Protein AF-A0A975BKY6-F1 (afdb_monomer_lite)

Organism: NCBI:txid45655

Secondary structure (DSSP, 8-state):
--HHHHHHHHHHHHHTTSS-TTS--EEEEEEEE-HHHHHHHHHHSEE--TBTTEEEEEE--SSPPPHHHHHHHHT--TTTTSEEEEEEEETTSEEEEE-TTT--EEEEEES-EE-TTS--EEEE--

Structure (mmCIF, N/CA/C/O backbone):
data_AF-A0A975BKY6-F1
#
_entry.id   AF-A0A975BKY6-F1
#
loop_
_atom_site.group_PDB
_atom_site.id
_atom_site.type_symbol
_atom_site.label_atom_id
_atom_site.label_alt_id
_atom_site.label_comp_id
_atom_site.label_asym_id
_atom_site.label_entity_id
_atom_site.label_seq_id
_atom_site.pdbx_PDB_ins_code
_atom_site.Cartn_x
_atom_site.Cartn_y
_atom_site.Cartn_z
_atom_site.occupancy
_atom_site.B_iso_or_equiv
_atom_site.auth_seq_id
_atom_site.auth_comp_id
_atom_site.auth_asym_id
_atom_site.auth_atom_id
_atom_site.pdbx_PDB_model_num
ATOM 1 N N . MET A 1 1 ? -54.713 -7.266 -10.009 1.00 48.94 1 MET A N 1
ATOM 2 C CA . MET A 1 1 ? -53.328 -6.868 -9.664 1.00 48.94 1 MET A CA 1
ATOM 3 C C . MET A 1 1 ? -53.396 -5.501 -9.015 1.00 48.94 1 MET A C 1
ATOM 5 O O . MET A 1 1 ? -53.926 -4.592 -9.635 1.00 48.94 1 MET A O 1
ATOM 9 N N . ASN A 1 2 ? -52.986 -5.382 -7.750 1.00 38.50 2 ASN A N 1
ATOM 10 C CA . ASN A 1 2 ? -53.130 -4.142 -6.984 1.00 38.50 2 ASN A CA 1
ATOM 11 C C . ASN A 1 2 ? -51.945 -3.204 -7.280 1.00 38.50 2 ASN A C 1
ATOM 13 O O . ASN A 1 2 ? -50.823 -3.554 -6.908 1.00 38.50 2 ASN A O 1
ATOM 17 N N . PRO A 1 3 ? -52.157 -2.025 -7.895 1.00 48.47 3 PRO A N 1
ATOM 18 C CA . PRO A 1 3 ? -51.071 -1.107 -8.261 1.00 48.47 3 PRO A CA 1
ATOM 19 C C . PRO A 1 3 ? -50.343 -0.513 -7.041 1.00 48.47 3 PRO A C 1
ATOM 21 O O . PRO A 1 3 ? -49.227 -0.023 -7.160 1.00 48.47 3 PRO A O 1
ATOM 24 N N . VAL A 1 4 ? -50.940 -0.616 -5.849 1.00 47.16 4 VAL A N 1
ATOM 25 C CA . VAL A 1 4 ? -50.401 -0.066 -4.596 1.00 47.16 4 VAL A CA 1
ATOM 26 C C . VAL A 1 4 ? -49.180 -0.844 -4.079 1.00 47.16 4 VAL A C 1
ATOM 28 O O . VAL A 1 4 ? -48.291 -0.246 -3.481 1.00 47.16 4 VAL A O 1
ATOM 31 N N . LYS A 1 5 ? -49.077 -2.158 -4.348 1.00 45.62 5 LYS A N 1
ATOM 32 C CA . LYS A 1 5 ? -47.927 -2.967 -3.887 1.00 45.62 5 LYS A CA 1
ATOM 33 C C . LYS A 1 5 ? -46.621 -2.585 -4.591 1.00 45.62 5 LYS A C 1
ATOM 35 O O . LYS A 1 5 ? -45.587 -2.489 -3.947 1.00 45.62 5 LYS A O 1
ATOM 40 N N . ILE A 1 6 ? -46.691 -2.282 -5.886 1.00 49.44 6 ILE A N 1
ATOM 41 C CA . ILE A 1 6 ? -45.509 -1.982 -6.708 1.00 49.44 6 ILE A CA 1
ATOM 42 C C . ILE A 1 6 ? -44.869 -0.652 -6.277 1.00 49.44 6 ILE A C 1
ATOM 44 O O . ILE A 1 6 ? -43.651 -0.548 -6.186 1.00 49.44 6 ILE A O 1
ATOM 48 N N . ILE A 1 7 ? -45.678 0.355 -5.935 1.00 49.06 7 ILE A N 1
ATOM 49 C CA . ILE A 1 7 ? -45.170 1.664 -5.493 1.00 49.06 7 ILE A CA 1
ATOM 50 C C . ILE A 1 7 ? -44.560 1.564 -4.082 1.00 49.06 7 ILE A C 1
ATOM 52 O O . ILE A 1 7 ? -43.543 2.199 -3.809 1.00 49.06 7 ILE A O 1
ATOM 56 N N . SER A 1 8 ? -45.122 0.718 -3.210 1.00 50.50 8 SER A N 1
ATOM 57 C CA . SER A 1 8 ? -44.574 0.459 -1.871 1.00 50.50 8 SER A CA 1
ATOM 58 C C . SER A 1 8 ? -43.178 -0.173 -1.934 1.00 50.50 8 SER A C 1
ATOM 60 O O . SER A 1 8 ? -42.265 0.295 -1.257 1.00 50.50 8 SER A O 1
ATOM 62 N N . ASP A 1 9 ? -42.982 -1.175 -2.795 1.00 48.59 9 ASP A N 1
ATOM 63 C CA . ASP A 1 9 ? -41.711 -1.906 -2.889 1.00 48.59 9 ASP A CA 1
ATOM 64 C C . ASP A 1 9 ? -40.592 -1.054 -3.528 1.00 48.59 9 ASP A C 1
ATOM 66 O O . ASP A 1 9 ? -39.419 -1.165 -3.157 1.00 48.59 9 ASP A O 1
ATOM 70 N N . HIS A 1 10 ? -40.940 -0.130 -4.434 1.00 49.78 10 HIS A N 1
ATOM 71 C CA . HIS A 1 10 ? -39.978 0.799 -5.039 1.00 49.78 10 HIS A CA 1
ATOM 72 C C . HIS A 1 10 ? -39.584 1.969 -4.125 1.00 49.78 10 HIS A C 1
ATOM 74 O O . HIS A 1 10 ? -38.432 2.405 -4.169 1.00 49.78 10 HIS A O 1
ATOM 80 N N . ILE A 1 11 ? -40.486 2.451 -3.262 1.00 48.94 11 ILE A N 1
ATOM 81 C CA . ILE A 1 11 ? -40.144 3.481 -2.266 1.00 48.94 11 ILE A CA 1
ATOM 82 C C . ILE A 1 11 ? -39.321 2.868 -1.124 1.00 48.94 11 ILE A C 1
ATOM 84 O O . ILE A 1 11 ? -38.371 3.499 -0.656 1.00 48.94 11 ILE A O 1
ATOM 88 N N . SER A 1 12 ? -39.589 1.616 -0.738 1.00 49.31 12 SER A N 1
ATOM 89 C CA . SER A 1 12 ? -38.803 0.915 0.285 1.00 49.31 12 SER A CA 1
ATOM 90 C C . SER A 1 12 ? -37.329 0.743 -0.100 1.00 49.31 12 SER A C 1
ATOM 92 O O . SER A 1 12 ? -36.468 0.941 0.753 1.00 49.31 12 SER A O 1
ATOM 94 N N . ASN A 1 13 ? -37.000 0.486 -1.371 1.00 46.62 13 ASN A N 1
ATOM 95 C CA . ASN A 1 13 ? -35.595 0.385 -1.796 1.00 46.62 13 ASN A CA 1
ATOM 96 C C . ASN A 1 13 ? -34.889 1.742 -1.961 1.00 46.62 13 ASN A C 1
ATOM 98 O O . ASN A 1 13 ? -33.665 1.803 -1.853 1.00 46.62 13 ASN A O 1
ATOM 102 N N . PHE A 1 14 ? -35.625 2.835 -2.188 1.00 47.78 14 PHE A N 1
ATOM 103 C CA . PHE A 1 14 ? -35.031 4.171 -2.310 1.00 47.78 14 PHE A CA 1
ATOM 104 C C . PHE A 1 14 ? -34.830 4.851 -0.943 1.00 47.78 14 PHE A C 1
ATOM 106 O O . PHE A 1 14 ? -33.883 5.616 -0.765 1.00 47.78 14 PHE A O 1
ATOM 113 N N . LEU A 1 15 ? -35.662 4.531 0.057 1.00 42.56 15 LEU A N 1
ATOM 114 C CA . LEU A 1 15 ? -35.567 5.113 1.402 1.00 42.56 15 LEU A CA 1
ATOM 115 C C . LEU A 1 15 ? -34.522 4.424 2.306 1.00 42.56 15 LEU A C 1
ATOM 117 O O . LEU A 1 15 ? -33.987 5.063 3.211 1.00 42.56 15 LEU A O 1
ATOM 121 N N . ILE A 1 16 ? -34.152 3.164 2.031 1.00 48.31 16 ILE A N 1
ATOM 122 C CA . ILE A 1 16 ? -33.067 2.452 2.745 1.00 48.31 16 ILE A CA 1
ATOM 123 C C . ILE A 1 16 ? -31.681 3.069 2.457 1.00 48.31 16 ILE A C 1
ATOM 125 O O . ILE A 1 16 ? -30.747 2.889 3.235 1.00 48.31 16 ILE A O 1
ATOM 129 N N . LEU A 1 17 ? -31.535 3.871 1.399 1.00 50.19 17 LEU A N 1
ATOM 130 C CA . LEU A 1 17 ? -30.268 4.523 1.047 1.00 50.19 17 LEU A CA 1
ATOM 131 C C . LEU A 1 17 ? -29.970 5.810 1.833 1.00 50.19 17 LEU A C 1
ATOM 133 O O . LEU A 1 17 ? -28.842 6.292 1.768 1.00 50.19 17 LEU A O 1
ATOM 137 N N . LEU A 1 18 ? -30.932 6.371 2.576 1.00 45.38 18 LEU A N 1
ATOM 138 C CA . LEU A 1 18 ? -30.745 7.687 3.203 1.00 45.38 18 LEU A CA 1
ATOM 139 C C . LEU A 1 18 ? -30.333 7.649 4.682 1.00 45.38 18 LEU A C 1
ATOM 141 O O . LEU A 1 18 ? -29.767 8.630 5.144 1.00 45.38 18 LEU A O 1
ATOM 145 N N . HIS A 1 19 ? -30.519 6.539 5.407 1.00 47.16 19 HIS A N 1
ATOM 146 C CA . HIS A 1 19 ? -30.062 6.400 6.803 1.00 47.16 19 HIS A CA 1
ATOM 147 C C . HIS A 1 19 ? -29.713 4.949 7.174 1.00 47.16 19 HIS A C 1
ATOM 149 O O . HIS A 1 19 ? -30.181 4.433 8.186 1.00 47.16 19 HIS A O 1
ATOM 155 N N . ASN A 1 20 ? -28.888 4.268 6.373 1.00 43.59 20 ASN A N 1
ATOM 156 C CA . ASN A 1 20 ? -28.349 2.970 6.775 1.00 43.59 20 ASN A CA 1
ATOM 157 C C . ASN A 1 20 ? -26.991 3.144 7.489 1.00 43.59 20 ASN A C 1
ATOM 159 O O . ASN A 1 20 ? -25.991 3.393 6.814 1.00 43.59 20 ASN A O 1
ATOM 163 N N . PRO A 1 21 ? -26.899 2.999 8.825 1.00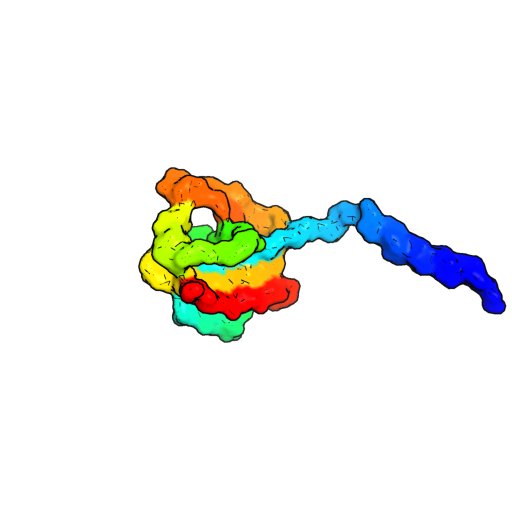 49.88 21 PRO A N 1
ATOM 164 C CA . PRO A 1 21 ? -25.617 2.982 9.533 1.00 49.88 21 PRO A CA 1
ATOM 165 C C . PRO A 1 21 ? -24.795 1.699 9.280 1.00 49.88 21 PRO A C 1
ATOM 167 O O . PRO A 1 21 ? -23.726 1.550 9.863 1.00 49.88 21 PRO A O 1
ATOM 170 N N . ALA A 1 22 ? -25.271 0.770 8.437 1.00 52.25 22 ALA A N 1
ATOM 171 C CA . ALA A 1 22 ? -24.706 -0.575 8.291 1.00 52.25 22 ALA A CA 1
ATOM 172 C C . ALA A 1 22 ? -23.720 -0.776 7.123 1.00 52.25 22 ALA A C 1
ATOM 174 O O . ALA A 1 22 ? -23.199 -1.879 6.975 1.00 52.25 22 ALA A O 1
ATOM 175 N N . PHE A 1 23 ? -23.428 0.245 6.308 1.00 49.69 23 PHE A N 1
ATOM 176 C CA . PHE A 1 23 ? -22.300 0.176 5.372 1.00 49.69 23 PHE A CA 1
ATOM 177 C C . PHE A 1 23 ? -21.151 1.006 5.926 1.00 49.69 23 PHE A C 1
ATOM 179 O O . PHE A 1 23 ? -21.239 2.240 5.933 1.00 49.69 23 PHE A O 1
ATOM 186 N N . PRO A 1 24 ? -20.080 0.372 6.426 1.00 58.28 24 PRO A N 1
ATOM 187 C CA . PRO A 1 24 ? -18.975 1.139 6.942 1.00 58.28 24 PRO A CA 1
ATOM 188 C C . PRO A 1 24 ? -18.354 1.924 5.786 1.00 58.28 24 PRO A C 1
ATOM 190 O O . PRO A 1 24 ? -18.209 1.436 4.663 1.00 58.28 24 PRO A O 1
ATOM 193 N N . LYS A 1 25 ? -18.061 3.197 6.051 1.00 76.56 25 LYS A N 1
ATOM 194 C CA . LYS A 1 25 ? -17.598 4.147 5.040 1.00 76.56 25 LYS A CA 1
ATOM 195 C C . LYS A 1 25 ? -16.366 3.588 4.329 1.00 76.56 25 LYS A C 1
ATOM 197 O O . LYS A 1 25 ? -15.285 3.557 4.915 1.00 76.56 25 LYS A O 1
ATOM 202 N N . THR A 1 26 ? -16.524 3.199 3.067 1.00 90.38 26 THR A N 1
ATOM 203 C CA . THR A 1 26 ? -15.419 2.728 2.235 1.00 90.38 26 THR A CA 1
ATOM 204 C C . THR A 1 26 ? -14.407 3.853 2.029 1.00 90.38 26 THR A C 1
ATOM 206 O O . THR A 1 26 ? -14.746 4.981 1.659 1.00 90.38 26 THR A O 1
ATOM 209 N N . VAL A 1 27 ? -13.142 3.552 2.291 1.00 95.00 27 VAL A N 1
ATOM 210 C CA . VAL A 1 27 ? -11.994 4.434 2.123 1.00 95.00 27 VAL A CA 1
ATOM 211 C C . VAL A 1 27 ? -11.067 3.808 1.093 1.00 95.00 27 VAL A C 1
ATOM 213 O O . VAL A 1 27 ? -10.545 2.715 1.294 1.00 95.00 27 VAL A O 1
ATOM 216 N N . ARG A 1 28 ? -10.809 4.541 0.007 1.00 97.25 28 ARG A N 1
ATOM 217 C CA . ARG A 1 28 ? -9.765 4.180 -0.953 1.00 97.25 28 ARG A CA 1
ATOM 218 C C . ARG A 1 28 ? -8.398 4.431 -0.323 1.00 97.25 28 ARG A C 1
ATOM 220 O O . ARG A 1 28 ? -8.079 5.567 0.057 1.00 97.25 28 ARG A O 1
ATOM 227 N N . VAL A 1 29 ? -7.588 3.389 -0.208 1.00 98.19 29 VAL A N 1
ATOM 228 C CA . VAL A 1 29 ? -6.222 3.452 0.325 1.00 98.19 29 VAL A CA 1
ATOM 229 C C . VAL A 1 29 ? -5.213 3.050 -0.742 1.00 98.19 29 VAL A C 1
ATOM 231 O O . VAL A 1 29 ? -5.568 2.449 -1.749 1.00 98.19 29 VAL A O 1
ATOM 234 N N . ARG A 1 30 ? -3.950 3.418 -0.537 1.00 98.56 30 ARG A N 1
ATOM 235 C CA . ARG A 1 30 ? -2.836 3.221 -1.462 1.00 98.56 30 ARG A CA 1
ATOM 236 C C . ARG A 1 30 ? -1.650 2.622 -0.720 1.00 98.56 30 ARG A C 1
ATOM 238 O O . ARG A 1 30 ? -1.134 3.237 0.212 1.00 98.56 30 ARG A O 1
ATOM 245 N N . HIS A 1 31 ? -1.189 1.459 -1.164 1.00 98.56 31 HIS A N 1
ATOM 246 C CA . HIS A 1 31 ? 0.047 0.831 -0.704 1.00 98.56 31 HIS A CA 1
ATOM 247 C C . HIS A 1 31 ? 1.148 1.020 -1.749 1.00 98.56 31 HIS A C 1
ATOM 249 O O . HIS A 1 31 ? 1.009 0.556 -2.882 1.00 98.56 31 HIS A O 1
ATOM 255 N N . PHE A 1 32 ? 2.243 1.680 -1.374 1.00 98.38 32 PHE A N 1
ATOM 256 C CA . PHE A 1 32 ? 3.406 1.857 -2.244 1.00 98.38 32 PHE A CA 1
ATOM 257 C C . PHE A 1 32 ? 4.369 0.674 -2.148 1.00 98.38 32 PHE A C 1
ATOM 259 O O . PHE A 1 32 ? 4.615 0.119 -1.080 1.00 98.38 32 PHE A O 1
ATOM 266 N N . THR A 1 33 ? 4.933 0.291 -3.288 1.00 98.25 33 THR A N 1
ATOM 267 C CA . THR A 1 33 ? 5.840 -0.843 -3.417 1.00 98.25 33 THR A CA 1
ATOM 268 C C . THR A 1 33 ? 6.786 -0.679 -4.614 1.00 98.25 33 THR A C 1
ATOM 270 O O . THR A 1 33 ? 6.811 0.330 -5.318 1.00 98.25 33 THR A O 1
ATOM 273 N N . ASN A 1 34 ? 7.620 -1.684 -4.851 1.00 98.06 34 ASN A N 1
ATOM 274 C CA . ASN A 1 34 ? 8.487 -1.755 -6.023 1.00 98.06 34 ASN A CA 1
ATOM 275 C C . ASN A 1 34 ? 7.924 -2.744 -7.060 1.00 98.06 34 ASN A C 1
ATOM 277 O O . ASN A 1 34 ? 6.919 -3.407 -6.821 1.00 98.06 34 ASN A O 1
ATOM 281 N N . ARG A 1 35 ? 8.581 -2.861 -8.220 1.00 97.75 35 ARG A N 1
ATOM 282 C CA . ARG A 1 35 ? 8.130 -3.745 -9.309 1.00 97.75 35 ARG A CA 1
ATOM 283 C C . ARG A 1 35 ? 7.955 -5.201 -8.857 1.00 97.75 35 ARG A C 1
ATOM 285 O O . ARG A 1 35 ? 6.910 -5.784 -9.102 1.00 97.75 35 ARG A O 1
ATOM 292 N N . LYS A 1 36 ? 8.952 -5.757 -8.163 1.00 98.06 36 LYS A N 1
ATOM 293 C CA . LYS A 1 36 ? 8.906 -7.143 -7.677 1.00 98.06 36 LYS A CA 1
ATOM 294 C C . LYS A 1 36 ? 7.761 -7.342 -6.682 1.00 98.06 36 LYS A C 1
ATOM 296 O O . LYS A 1 36 ? 7.013 -8.300 -6.788 1.00 98.06 36 LYS A O 1
ATOM 301 N N . GLY A 1 37 ? 7.596 -6.416 -5.737 1.00 97.94 37 GLY A N 1
ATOM 302 C CA . GLY A 1 37 ? 6.503 -6.456 -4.768 1.00 97.94 37 GLY A CA 1
ATOM 303 C C . GLY A 1 37 ? 5.135 -6.366 -5.439 1.00 97.94 37 GLY A C 1
ATOM 304 O O . GLY A 1 37 ? 4.233 -7.105 -5.074 1.00 97.94 37 GLY A O 1
ATOM 305 N N . MET A 1 38 ? 4.999 -5.518 -6.460 1.00 98.19 38 MET A N 1
ATOM 306 C CA . MET A 1 38 ? 3.795 -5.420 -7.284 1.00 98.19 38 MET A CA 1
ATOM 307 C C . MET A 1 38 ? 3.451 -6.750 -7.965 1.00 98.19 38 MET A C 1
ATOM 309 O O . MET A 1 38 ? 2.303 -7.182 -7.920 1.00 98.19 38 MET A O 1
ATOM 313 N N . GLU A 1 39 ? 4.439 -7.400 -8.581 1.00 98.38 39 GLU A N 1
ATOM 314 C CA . GLU A 1 39 ? 4.277 -8.706 -9.232 1.00 98.38 39 GLU A CA 1
ATOM 315 C C . GLU A 1 39 ? 3.849 -9.779 -8.215 1.00 98.38 39 GLU A C 1
ATOM 317 O O . GLU A 1 39 ? 2.836 -10.441 -8.431 1.00 98.38 39 GLU A O 1
ATOM 322 N N . CYS A 1 40 ? 4.510 -9.862 -7.054 1.00 98.19 40 CYS A N 1
ATOM 323 C CA . CYS A 1 40 ? 4.137 -10.811 -5.999 1.00 98.19 40 CYS A CA 1
ATOM 324 C C . CYS A 1 40 ? 2.732 -10.559 -5.422 1.00 98.19 40 CYS A C 1
ATOM 326 O O . CYS A 1 40 ? 2.004 -11.511 -5.159 1.00 98.19 40 CYS A O 1
ATOM 328 N N . ILE A 1 41 ? 2.329 -9.297 -5.218 1.00 98.50 41 ILE A N 1
ATOM 329 C CA . ILE A 1 41 ? 0.984 -8.965 -4.713 1.00 98.50 41 ILE A CA 1
ATOM 330 C C . ILE A 1 41 ? -0.081 -9.356 -5.744 1.00 98.50 41 ILE A C 1
ATOM 332 O O . ILE A 1 41 ? -1.124 -9.883 -5.363 1.00 98.50 41 ILE A O 1
ATOM 336 N N . LYS A 1 42 ? 0.170 -9.115 -7.038 1.00 97.94 42 LYS A N 1
ATOM 337 C CA . LYS A 1 42 ? -0.748 -9.515 -8.114 1.00 97.94 42 LYS A CA 1
ATOM 338 C C . LYS A 1 42 ? -0.940 -11.025 -8.167 1.00 97.94 42 LYS A C 1
ATOM 340 O O . LYS A 1 42 ? -2.071 -11.474 -8.294 1.00 97.94 42 LYS A O 1
ATOM 345 N N . GLU A 1 43 ? 0.151 -11.779 -8.069 1.00 98.06 43 GLU A N 1
ATOM 346 C CA . GLU A 1 43 ? 0.122 -13.242 -8.101 1.00 98.06 43 GLU A CA 1
ATOM 347 C C . GLU A 1 43 ? -0.582 -13.824 -6.869 1.00 98.06 43 GLU A C 1
ATOM 349 O O . GLU A 1 43 ? -1.448 -14.685 -6.996 1.00 98.06 43 GLU A O 1
ATOM 354 N N . ALA A 1 44 ? -0.258 -13.323 -5.673 1.00 97.88 44 ALA A N 1
ATOM 355 C CA . ALA A 1 44 ? -0.813 -13.844 -4.427 1.00 97.88 44 ALA A CA 1
ATOM 356 C C . ALA A 1 44 ? -2.226 -13.325 -4.108 1.00 97.88 44 ALA A C 1
ATOM 358 O O . ALA A 1 44 ? -2.922 -13.923 -3.291 1.00 97.88 44 ALA A O 1
ATOM 359 N N . GLY A 1 45 ? -2.630 -12.179 -4.666 1.00 98.31 45 GLY A N 1
ATOM 360 C CA . GLY A 1 45 ? -3.863 -11.479 -4.292 1.00 98.31 45 GLY A CA 1
ATOM 361 C C . GLY A 1 45 ?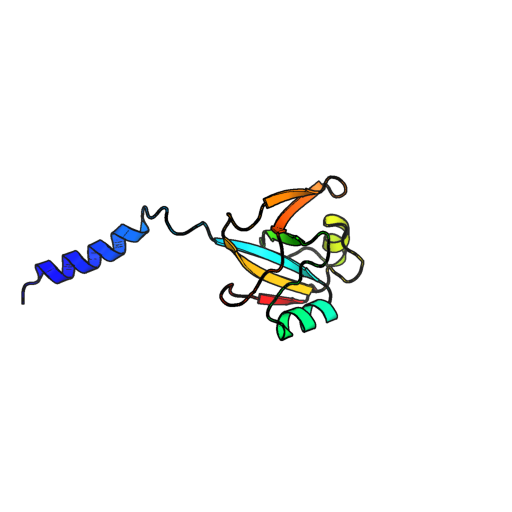 -3.864 -10.937 -2.855 1.00 98.31 45 GLY A C 1
ATOM 362 O O . GLY A 1 45 ? -4.928 -10.644 -2.309 1.00 98.31 45 GLY A O 1
ATOM 363 N N . ILE A 1 46 ? -2.691 -10.830 -2.221 1.00 98.38 46 ILE A N 1
ATOM 364 C CA . ILE A 1 46 ? -2.520 -10.472 -0.806 1.00 98.38 46 ILE A CA 1
ATOM 365 C C . ILE A 1 46 ? -1.332 -9.516 -0.658 1.00 98.38 46 ILE A C 1
ATOM 367 O O . ILE A 1 46 ? -0.265 -9.745 -1.232 1.00 98.38 46 ILE A O 1
ATOM 371 N N . ILE A 1 47 ? -1.486 -8.474 0.161 1.00 98.50 47 ILE A N 1
ATOM 372 C CA . ILE A 1 47 ? -0.368 -7.680 0.680 1.00 98.50 47 ILE A CA 1
ATOM 373 C C . ILE A 1 47 ? 0.075 -8.306 2.002 1.00 98.50 47 ILE A C 1
ATOM 375 O O . ILE A 1 47 ? -0.680 -8.307 2.973 1.00 98.50 47 ILE A O 1
ATOM 379 N N . ARG A 1 48 ? 1.293 -8.853 2.034 1.00 98.06 48 ARG A N 1
ATOM 380 C CA . ARG A 1 48 ? 1.845 -9.506 3.227 1.00 98.06 48 ARG A CA 1
ATOM 381 C C . ARG A 1 48 ? 2.371 -8.484 4.239 1.00 98.06 48 ARG A C 1
ATOM 383 O O . ARG A 1 48 ? 3.120 -7.576 3.870 1.00 98.06 48 ARG A O 1
ATOM 390 N N . ALA A 1 49 ? 2.035 -8.676 5.508 1.00 96.50 49 ALA A N 1
ATOM 391 C CA . ALA A 1 49 ? 2.395 -7.838 6.648 1.00 96.50 49 ALA A CA 1
ATOM 392 C C . ALA A 1 49 ? 3.833 -8.123 7.124 1.00 96.50 49 ALA A C 1
ATOM 394 O O . ALA A 1 49 ? 4.081 -8.659 8.202 1.00 96.50 49 ALA A O 1
ATOM 395 N N . GLY A 1 50 ? 4.813 -7.797 6.281 1.00 90.31 50 GLY A N 1
ATOM 396 C CA . GLY A 1 50 ? 6.214 -8.141 6.541 1.00 90.31 50 GLY A CA 1
ATOM 397 C C . GLY A 1 50 ? 6.886 -7.332 7.657 1.00 90.31 50 GLY A C 1
ATOM 398 O O . GLY A 1 50 ? 7.838 -7.817 8.259 1.00 90.31 50 GLY A O 1
ATOM 399 N N . ASP A 1 51 ? 6.420 -6.113 7.929 1.00 87.50 51 ASP A N 1
ATOM 400 C CA . ASP A 1 51 ? 6.998 -5.227 8.945 1.00 87.50 51 ASP A CA 1
ATOM 401 C C . ASP A 1 51 ? 6.044 -5.118 10.133 1.00 87.50 51 ASP A C 1
ATOM 403 O O . ASP A 1 51 ? 4.904 -4.686 9.972 1.00 87.50 51 ASP A O 1
ATOM 407 N N . GLN A 1 52 ? 6.493 -5.554 11.314 1.00 92.62 52 GLN A N 1
ATOM 408 C CA . GLN A 1 52 ? 5.725 -5.507 12.568 1.00 92.62 52 GLN A CA 1
ATOM 409 C C . GLN A 1 52 ? 4.328 -6.147 12.478 1.00 92.62 52 GLN A C 1
ATOM 411 O O . GLN A 1 52 ? 3.413 -5.742 13.197 1.00 92.62 52 GLN A O 1
ATOM 416 N N . ASN A 1 53 ? 4.157 -7.141 11.597 1.00 96.62 53 ASN A N 1
ATOM 417 C CA . ASN A 1 53 ? 2.859 -7.734 11.274 1.00 96.62 53 ASN A CA 1
ATOM 418 C C . ASN A 1 53 ? 1.820 -6.676 10.843 1.00 96.62 53 ASN A C 1
ATOM 420 O O . ASN A 1 53 ? 0.666 -6.702 11.277 1.00 96.62 53 ASN A O 1
ATOM 424 N N . ARG A 1 54 ? 2.243 -5.688 10.044 1.00 97.50 54 ARG A N 1
ATOM 425 C CA . ARG A 1 54 ? 1.414 -4.566 9.589 1.00 97.50 54 ARG A CA 1
ATOM 426 C C . ARG A 1 54 ? 1.549 -4.316 8.094 1.00 97.50 54 ARG A C 1
ATOM 428 O O . ARG A 1 54 ? 2.593 -4.559 7.486 1.00 97.50 54 ARG A O 1
ATOM 435 N N . VAL A 1 55 ? 0.485 -3.760 7.522 1.00 98.25 55 VAL A N 1
ATOM 436 C CA . VAL A 1 55 ? 0.477 -3.198 6.168 1.00 98.25 55 VAL A CA 1
ATOM 437 C C . VAL A 1 55 ? 0.233 -1.698 6.258 1.00 98.25 55 VAL A C 1
ATOM 439 O O . VAL A 1 55 ? -0.794 -1.244 6.759 1.00 98.25 55 VAL A O 1
ATOM 442 N N . PHE A 1 56 ? 1.189 -0.928 5.743 1.00 97.50 56 PHE A N 1
ATOM 443 C CA . PHE A 1 56 ? 1.152 0.530 5.740 1.00 97.50 56 PHE A CA 1
ATOM 444 C C . PHE A 1 56 ? 0.585 1.046 4.425 1.00 97.50 56 PHE A C 1
ATOM 446 O O . PHE A 1 56 ? 1.002 0.632 3.338 1.00 97.50 56 PHE A O 1
ATOM 453 N N . THR A 1 57 ? -0.362 1.967 4.521 1.00 98.06 57 THR A N 1
ATOM 454 C CA . THR A 1 57 ? -0.994 2.613 3.374 1.00 98.06 57 THR A CA 1
ATOM 455 C C . THR A 1 57 ? -1.207 4.093 3.658 1.00 98.06 57 THR A C 1
ATOM 457 O O . THR A 1 57 ? -1.031 4.566 4.777 1.00 98.06 57 THR A O 1
ATOM 460 N N . VAL A 1 58 ? -1.601 4.840 2.636 1.00 97.50 58 VAL A N 1
ATOM 461 C CA . VAL A 1 58 ? -2.113 6.206 2.779 1.00 97.50 58 VAL A CA 1
ATOM 462 C C . VAL A 1 58 ? -3.457 6.311 2.082 1.00 97.50 58 VAL A C 1
ATOM 464 O O . VAL A 1 58 ? -3.770 5.506 1.207 1.00 97.50 58 VAL A O 1
ATOM 467 N N . ARG A 1 59 ? -4.257 7.330 2.397 1.00 96.38 59 ARG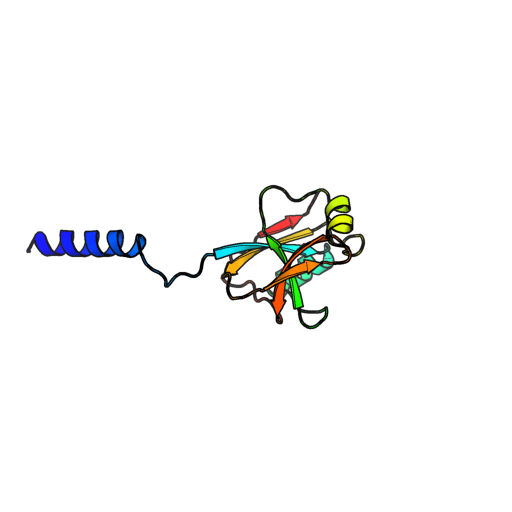 A N 1
ATOM 468 C CA . ARG A 1 59 ? -5.481 7.590 1.626 1.00 96.38 59 ARG A CA 1
ATOM 469 C C . ARG A 1 59 ? -5.149 7.874 0.161 1.00 96.38 59 ARG A C 1
ATOM 471 O O . ARG A 1 59 ? -4.321 8.733 -0.143 1.00 96.38 59 ARG A O 1
ATOM 478 N N . ALA A 1 60 ? -5.844 7.200 -0.746 1.00 96.25 60 ALA A N 1
ATOM 479 C CA . ALA A 1 60 ? -5.732 7.437 -2.176 1.00 96.25 60 ALA A CA 1
ATOM 480 C C . ALA A 1 60 ? -6.556 8.675 -2.552 1.00 96.25 60 ALA A C 1
ATOM 482 O O . ALA A 1 60 ? -7.757 8.602 -2.805 1.00 96.25 60 ALA A O 1
ATOM 483 N N . ARG A 1 61 ? -5.919 9.848 -2.531 1.00 90.44 61 ARG A N 1
ATOM 484 C CA . ARG A 1 61 ? -6.518 11.104 -3.000 1.00 90.44 61 ARG A CA 1
ATOM 485 C C . ARG A 1 61 ? -5.685 11.664 -4.139 1.00 90.44 61 ARG A C 1
ATOM 487 O O . ARG A 1 61 ? -4.499 11.924 -3.951 1.00 90.44 61 ARG A O 1
ATOM 494 N N . GLY A 1 62 ? -6.316 11.849 -5.296 1.00 90.94 62 GLY A N 1
ATOM 495 C CA . GLY A 1 62 ? -5.671 12.402 -6.485 1.00 90.94 62 GLY A CA 1
ATOM 496 C C . GLY A 1 62 ? -4.453 11.601 -6.952 1.00 90.94 62 GLY A C 1
ATOM 497 O O . GLY A 1 62 ? -4.248 10.443 -6.572 1.00 90.94 62 GLY A O 1
ATOM 498 N N . LYS A 1 63 ? -3.629 12.237 -7.788 1.00 93.19 63 LYS A N 1
ATOM 499 C CA . LYS A 1 63 ? -2.386 11.644 -8.289 1.00 93.19 63 LYS A CA 1
ATOM 500 C C . LYS A 1 63 ? -1.365 11.523 -7.144 1.00 93.19 63 LYS A C 1
ATOM 502 O O . LYS A 1 63 ? -1.219 12.476 -6.377 1.00 93.19 63 LYS A O 1
ATOM 507 N N . PRO A 1 64 ? -0.651 10.390 -7.002 1.00 94.81 64 PRO A N 1
ATOM 508 C CA . PRO A 1 64 ? 0.473 10.320 -6.075 1.00 94.81 64 PRO A CA 1
ATOM 509 C C . PRO A 1 64 ? 1.576 11.312 -6.474 1.00 94.81 64 PRO A C 1
ATOM 511 O O . PRO A 1 64 ? 1.700 11.689 -7.640 1.00 94.81 64 PRO A O 1
ATOM 514 N N . GLY A 1 65 ? 2.399 11.710 -5.501 1.00 95.62 65 GLY A N 1
ATOM 515 C CA . GLY A 1 65 ? 3.636 12.438 -5.781 1.00 95.62 65 GLY A CA 1
ATOM 516 C C . GLY A 1 65 ? 4.626 11.593 -6.588 1.00 95.62 65 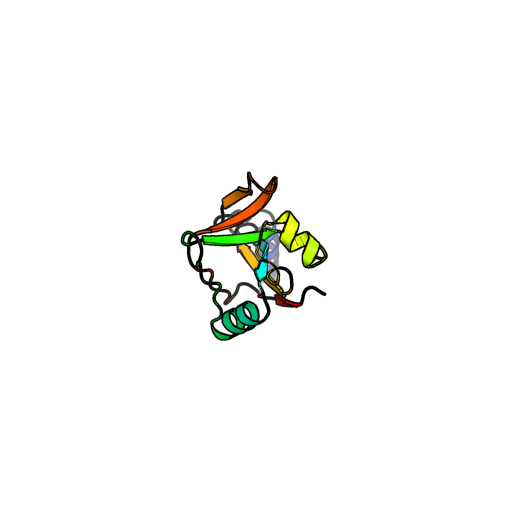GLY A C 1
ATOM 517 O O . GLY A 1 65 ? 4.434 10.384 -6.771 1.00 95.62 65 GLY A O 1
ATOM 518 N N . SER A 1 66 ? 5.717 12.220 -7.038 1.00 97.56 66 SER A N 1
ATOM 519 C CA . SER A 1 66 ? 6.789 11.493 -7.723 1.00 97.56 66 SER A CA 1
ATOM 520 C C . SER A 1 66 ? 7.320 10.357 -6.834 1.00 97.56 66 SER A C 1
ATOM 522 O O . SER A 1 66 ? 7.286 10.477 -5.604 1.00 97.56 66 SER A O 1
ATOM 524 N N . PRO A 1 67 ? 7.860 9.263 -7.401 1.00 97.94 67 PRO A N 1
ATOM 525 C CA . PRO A 1 67 ? 8.403 8.168 -6.598 1.00 97.94 67 PRO A CA 1
ATOM 526 C C . PRO A 1 67 ? 9.406 8.623 -5.535 1.00 97.94 67 PRO A C 1
ATOM 528 O O . PRO A 1 67 ? 9.400 8.114 -4.418 1.00 97.94 67 PRO A O 1
ATOM 531 N N . ARG A 1 68 ? 10.231 9.627 -5.856 1.00 97.81 68 ARG A N 1
ATOM 532 C CA . ARG A 1 68 ? 11.219 10.203 -4.935 1.00 97.81 68 ARG A CA 1
ATOM 533 C C . ARG A 1 68 ? 10.599 10.973 -3.790 1.00 97.81 68 ARG A C 1
ATOM 535 O O . ARG A 1 68 ? 11.083 10.880 -2.664 1.00 97.81 68 ARG A O 1
ATOM 542 N N . ASP A 1 69 ? 9.553 11.732 -4.078 1.00 97.25 69 ASP A N 1
ATOM 543 C CA . ASP A 1 69 ? 8.845 12.477 -3.048 1.00 97.25 69 ASP A CA 1
ATOM 544 C C . ASP A 1 69 ? 8.093 11.531 -2.127 1.00 97.25 69 ASP A C 1
ATOM 546 O O . ASP A 1 69 ? 8.193 11.684 -0.918 1.00 97.25 69 ASP A O 1
ATOM 550 N N . VAL A 1 70 ? 7.447 10.502 -2.678 1.00 97.56 70 VAL A N 1
ATOM 551 C CA . VAL A 1 70 ? 6.790 9.450 -1.892 1.00 97.56 70 VAL A CA 1
ATOM 552 C C . VAL A 1 70 ? 7.794 8.732 -0.988 1.00 97.56 70 VAL A C 1
ATOM 554 O O . VAL A 1 70 ? 7.539 8.574 0.203 1.00 97.56 70 VAL A O 1
ATOM 557 N N . GLU A 1 71 ? 8.951 8.333 -1.524 1.00 97.81 71 GLU A N 1
ATOM 558 C CA . GLU A 1 71 ? 10.022 7.692 -0.748 1.00 97.81 71 GLU A CA 1
ATOM 559 C C . GLU A 1 71 ? 10.464 8.550 0.437 1.00 97.81 71 GLU A C 1
ATOM 561 O O . GLU A 1 71 ? 10.553 8.057 1.559 1.00 97.81 71 GLU A O 1
ATOM 566 N N . ARG A 1 72 ? 10.687 9.845 0.198 1.00 96.75 72 ARG A N 1
ATOM 567 C CA . ARG A 1 72 ? 11.092 10.798 1.234 1.00 96.75 72 ARG A CA 1
ATOM 568 C C . ARG A 1 72 ? 9.980 11.054 2.253 1.00 96.75 72 ARG A C 1
ATOM 570 O O . ARG A 1 72 ? 10.246 11.039 3.447 1.00 96.75 72 ARG A O 1
ATOM 577 N N . GLN A 1 73 ? 8.753 11.288 1.790 1.00 95.75 73 GLN A N 1
ATOM 578 C CA . GLN A 1 73 ? 7.606 11.644 2.632 1.00 95.75 73 GLN A CA 1
ATOM 579 C C . GLN A 1 73 ? 7.145 10.495 3.525 1.00 95.75 73 GLN A C 1
ATOM 581 O O . GLN A 1 73 ? 6.698 10.743 4.636 1.00 95.75 73 GLN A O 1
ATOM 586 N N . LEU A 1 74 ? 7.234 9.254 3.046 1.00 95.69 74 LEU A N 1
ATOM 587 C CA . LEU A 1 74 ? 6.827 8.073 3.812 1.00 95.69 74 LEU A CA 1
ATOM 588 C C . LEU A 1 74 ? 8.011 7.378 4.492 1.00 95.69 74 LEU A C 1
ATOM 590 O O . LEU A 1 74 ? 7.822 6.422 5.233 1.00 95.69 74 LEU A O 1
ATOM 594 N N . GLY A 1 75 ? 9.246 7.824 4.239 1.00 95.25 75 GLY A N 1
ATOM 595 C CA . GLY A 1 75 ? 10.446 7.192 4.792 1.00 95.25 75 GLY A CA 1
ATOM 596 C C . GLY A 1 75 ? 10.663 5.762 4.289 1.00 95.25 75 GLY A C 1
ATOM 597 O O . GLY A 1 75 ? 11.335 4.967 4.943 1.00 95.25 75 GLY A O 1
ATOM 598 N N . ILE A 1 76 ? 10.096 5.409 3.131 1.00 95.38 76 ILE A N 1
ATOM 599 C CA . ILE A 1 76 ? 10.240 4.076 2.545 1.00 95.38 76 ILE A CA 1
ATOM 600 C C . ILE A 1 76 ? 11.512 3.986 1.701 1.00 95.38 76 ILE A C 1
ATOM 602 O O . ILE A 1 76 ? 11.963 4.948 1.077 1.00 95.38 76 ILE A O 1
ATOM 606 N N . ARG A 1 77 ? 12.099 2.787 1.646 1.00 96.19 77 ARG A N 1
ATOM 607 C CA . ARG A 1 77 ? 13.353 2.551 0.916 1.00 96.19 77 ARG A CA 1
ATOM 608 C C . ARG A 1 77 ? 13.239 2.946 -0.562 1.00 96.19 77 ARG A C 1
ATOM 610 O O . ARG A 1 77 ? 12.249 2.637 -1.226 1.00 96.19 77 ARG A O 1
ATOM 617 N N . ARG A 1 78 ? 14.331 3.502 -1.098 1.00 97.38 78 ARG A N 1
ATOM 618 C CA . ARG A 1 78 ? 14.535 3.770 -2.530 1.00 97.38 78 ARG A CA 1
ATOM 619 C C . ARG A 1 78 ? 14.050 2.615 -3.416 1.00 97.38 78 ARG A C 1
ATOM 621 O O . ARG A 1 78 ? 14.419 1.461 -3.210 1.00 97.38 78 ARG A O 1
ATOM 628 N N . GLY A 1 79 ? 13.254 2.954 -4.422 1.00 97.62 79 GLY A N 1
ATOM 629 C CA . GLY A 1 79 ? 12.577 2.057 -5.351 1.00 97.62 79 GLY A CA 1
ATOM 630 C C . GLY A 1 79 ? 11.155 1.660 -4.940 1.00 97.62 79 GLY A C 1
ATOM 631 O O . GLY A 1 79 ? 10.411 1.182 -5.798 1.00 97.62 79 GLY A O 1
ATOM 632 N N . ARG A 1 80 ? 10.756 1.834 -3.670 1.00 97.31 80 ARG A N 1
ATOM 633 C CA . ARG A 1 80 ? 9.415 1.457 -3.182 1.00 97.31 80 ARG A CA 1
ATOM 634 C C . ARG A 1 80 ? 8.340 2.506 -3.459 1.00 97.31 80 ARG A C 1
ATOM 636 O O . ARG A 1 80 ? 7.177 2.216 -3.238 1.00 97.31 80 ARG A O 1
ATOM 643 N N . GLY A 1 81 ? 8.697 3.688 -3.960 1.00 97.75 81 GLY A N 1
ATOM 644 C CA . GLY A 1 81 ? 7.719 4.667 -4.439 1.00 97.75 81 GLY A CA 1
ATOM 645 C C . GLY A 1 81 ? 7.273 4.439 -5.888 1.00 97.75 81 GLY A C 1
ATOM 646 O O . GLY A 1 81 ? 6.377 5.137 -6.352 1.00 97.75 81 GLY A O 1
ATOM 647 N N . ASN A 1 82 ? 7.902 3.504 -6.615 1.00 98.19 82 ASN A N 1
ATOM 648 C CA . ASN A 1 82 ? 7.772 3.350 -8.074 1.00 98.19 82 ASN A CA 1
ATOM 649 C C . ASN A 1 82 ? 6.488 2.649 -8.532 1.00 98.19 82 ASN A C 1
ATOM 651 O O . ASN A 1 82 ? 6.145 2.704 -9.711 1.00 98.19 82 ASN A O 1
ATOM 655 N N . TYR A 1 83 ? 5.818 1.919 -7.647 1.00 98.69 83 TYR A N 1
ATOM 656 C CA . TYR A 1 83 ? 4.586 1.193 -7.938 1.00 98.69 83 TYR A CA 1
ATOM 657 C C . TYR A 1 83 ? 3.643 1.333 -6.753 1.00 98.69 83 TYR A C 1
ATOM 659 O O . TYR A 1 83 ? 4.080 1.562 -5.628 1.00 98.69 83 TYR A O 1
ATOM 667 N N . TYR A 1 84 ? 2.348 1.188 -6.993 1.00 98.69 84 TYR A N 1
ATOM 668 C CA . TYR A 1 84 ? 1.371 1.141 -5.918 1.00 98.69 84 TYR A CA 1
ATOM 669 C C . TYR A 1 84 ? 0.138 0.345 -6.313 1.00 98.69 84 TYR A C 1
ATOM 671 O O . TYR A 1 84 ? -0.184 0.204 -7.495 1.00 98.69 84 TYR A O 1
ATOM 679 N N . VAL A 1 85 ? -0.530 -0.185 -5.297 1.00 98.69 85 VAL A N 1
ATOM 680 C CA . VAL A 1 85 ? -1.873 -0.738 -5.413 1.00 98.69 85 VAL A CA 1
ATOM 681 C C . VAL A 1 85 ? -2.824 0.149 -4.631 1.00 98.69 85 VAL A C 1
ATOM 683 O O . VAL A 1 85 ? -2.543 0.497 -3.483 1.00 98.69 85 VAL A O 1
ATOM 686 N N . GLU A 1 86 ? -3.922 0.540 -5.262 1.00 98.62 86 GLU A N 1
ATOM 687 C CA . GLU A 1 86 ? -5.058 1.141 -4.572 1.00 98.62 86 GLU A CA 1
ATOM 688 C C . GLU A 1 86 ? -6.143 0.104 -4.370 1.00 98.62 86 GLU A C 1
ATOM 690 O O . GLU A 1 86 ? -6.354 -0.735 -5.237 1.00 98.62 86 GLU A O 1
ATOM 695 N N . PHE A 1 87 ? -6.808 0.140 -3.226 1.00 98.44 87 PHE A N 1
ATOM 696 C CA . PHE A 1 87 ? -7.878 -0.794 -2.907 1.00 98.44 87 PHE A CA 1
ATOM 697 C C . PHE A 1 87 ? -8.866 -0.161 -1.926 1.00 98.44 87 PHE A C 1
ATOM 699 O O . PHE A 1 87 ? -8.574 0.848 -1.275 1.00 98.44 87 PHE A O 1
ATOM 706 N N . ASP A 1 88 ? -10.049 -0.750 -1.858 1.00 97.50 88 ASP A N 1
ATOM 707 C CA . ASP A 1 88 ? -11.131 -0.339 -0.980 1.00 97.50 88 ASP A CA 1
ATOM 708 C C . ASP A 1 88 ? -10.973 -1.014 0.384 1.00 97.50 88 ASP A C 1
ATOM 710 O O . ASP A 1 88 ? -10.747 -2.222 0.492 1.00 97.50 88 ASP A O 1
ATOM 714 N N . ALA A 1 89 ? -11.077 -0.217 1.440 1.00 96.06 89 ALA A N 1
ATOM 715 C CA . ALA A 1 89 ? -11.045 -0.690 2.812 1.00 96.06 89 ALA A CA 1
ATOM 716 C C . ALA A 1 89 ? -12.143 -0.017 3.625 1.00 96.06 89 ALA A C 1
ATOM 718 O O . ALA A 1 89 ? -12.470 1.151 3.415 1.00 96.06 89 ALA A O 1
ATOM 719 N N . SER A 1 90 ? -12.697 -0.745 4.573 1.00 94.00 90 SER A N 1
ATOM 720 C CA . SER A 1 90 ? -13.566 -0.199 5.591 1.00 94.00 90 SER A CA 1
ATOM 721 C C . SER A 1 90 ? -12.742 0.541 6.654 1.00 94.00 90 SER A C 1
ATOM 723 O O . SER A 1 90 ? -11.593 0.202 6.938 1.00 94.00 90 SER A O 1
ATOM 725 N N . ALA A 1 91 ? -13.307 1.615 7.207 1.00 90.00 91 ALA A N 1
ATOM 726 C CA . ALA A 1 91 ? -12.607 2.495 8.143 1.00 90.00 91 ALA A CA 1
ATOM 727 C C . ALA A 1 91 ? -12.293 1.848 9.508 1.00 90.00 91 ALA A C 1
ATOM 729 O O . ALA A 1 91 ? -11.494 2.402 10.256 1.00 90.00 91 ALA A O 1
ATOM 730 N N . ASP A 1 92 ? -12.921 0.719 9.833 1.00 92.25 92 ASP A N 1
ATOM 731 C CA . ASP A 1 92 ? -12.690 -0.084 11.041 1.00 92.25 92 ASP A CA 1
ATOM 732 C C . ASP A 1 92 ? -11.549 -1.110 10.885 1.00 92.25 92 ASP A C 1
ATOM 734 O O . ASP A 1 92 ? -11.102 -1.685 11.874 1.00 92.25 92 ASP A O 1
ATOM 738 N N . GLU A 1 93 ? -11.033 -1.317 9.670 1.00 94.19 93 GLU A N 1
ATOM 739 C CA . GLU A 1 93 ? -9.972 -2.297 9.391 1.00 94.19 93 GLU A CA 1
ATOM 740 C C . GLU A 1 93 ? -8.557 -1.776 9.666 1.00 94.19 93 GLU A C 1
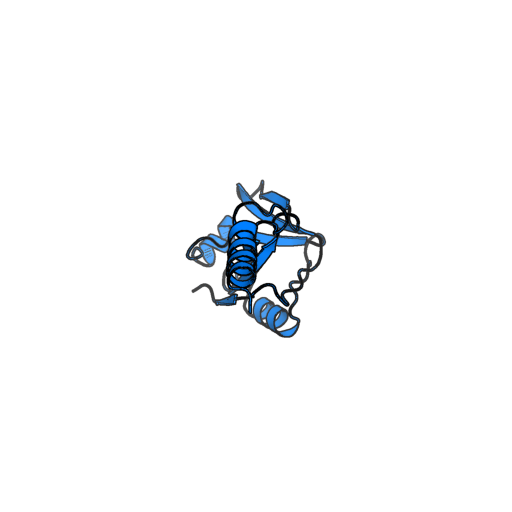ATOM 742 O O . GLU A 1 93 ? -7.595 -2.549 9.703 1.00 94.19 93 GLU A O 1
ATO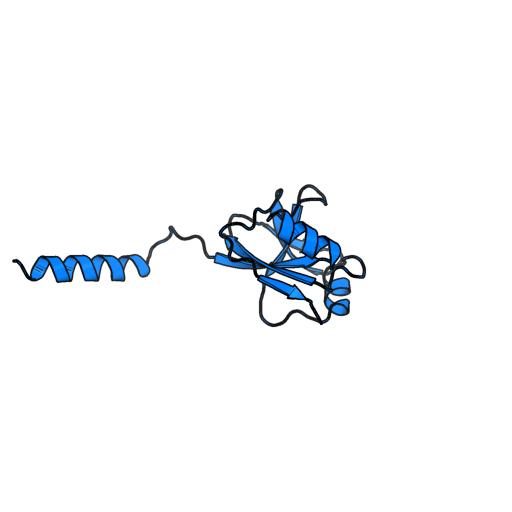M 747 N N . PHE A 1 94 ? -8.407 -0.460 9.812 1.00 96.44 94 PHE A N 1
ATOM 748 C CA . PHE A 1 94 ? -7.110 0.181 9.964 1.00 96.44 94 PHE A CA 1
ATOM 749 C C . PHE A 1 94 ? -7.122 1.264 11.036 1.00 96.44 94 PHE A C 1
ATOM 751 O O . PHE A 1 94 ? -8.121 1.926 11.303 1.00 96.44 94 PHE A O 1
ATOM 758 N N . GLU A 1 95 ? -5.945 1.508 11.595 1.00 96.69 95 GLU A N 1
ATOM 759 C CA . GLU A 1 95 ? -5.688 2.634 12.483 1.00 96.69 95 GLU A CA 1
ATOM 760 C C . GLU A 1 95 ? -5.086 3.791 11.680 1.00 96.69 95 GLU A C 1
ATOM 762 O O . GLU A 1 95 ? -4.313 3.583 10.742 1.00 96.69 95 GLU A O 1
ATOM 767 N N . ILE A 1 96 ? -5.424 5.030 12.041 1.00 95.69 96 ILE A N 1
ATOM 768 C CA . ILE A 1 96 ? -4.757 6.214 11.493 1.00 95.69 96 ILE A CA 1
ATOM 769 C C . ILE A 1 96 ? -3.587 6.551 12.411 1.00 95.69 96 ILE A C 1
ATOM 771 O O . ILE A 1 96 ? -3.789 6.916 13.568 1.00 95.69 96 ILE A O 1
ATOM 775 N N . VAL A 1 97 ? -2.368 6.453 11.890 1.00 95.12 97 VAL A N 1
ATOM 776 C CA . VAL A 1 97 ? -1.137 6.664 12.654 1.00 95.12 97 VAL A CA 1
ATOM 777 C C . VAL A 1 97 ? -0.360 7.827 12.054 1.00 95.12 97 VAL A C 1
ATOM 779 O O . VAL A 1 97 ? -0.204 7.929 10.838 1.00 95.12 97 VAL A O 1
ATOM 782 N N . LYS A 1 98 ? 0.154 8.714 12.910 1.00 94.56 98 LYS A N 1
ATOM 783 C CA . LYS A 1 98 ? 1.125 9.729 12.500 1.00 94.56 98 LYS A CA 1
ATOM 784 C C . LYS A 1 98 ? 2.533 9.171 12.675 1.00 94.56 98 LYS A C 1
ATOM 786 O O . LYS A 1 98 ? 2.939 8.862 13.793 1.00 94.56 98 LYS A O 1
ATOM 791 N N . ASN A 1 99 ? 3.284 9.071 11.586 1.00 89.56 99 ASN A N 1
ATOM 792 C CA . ASN A 1 99 ? 4.685 8.686 11.626 1.00 89.56 99 ASN A CA 1
ATOM 793 C C . ASN A 1 99 ? 5.501 9.841 12.229 1.00 89.56 99 ASN A C 1
ATOM 795 O O . ASN A 1 99 ? 5.551 10.932 11.664 1.00 89.56 99 ASN A O 1
ATOM 799 N N . LEU A 1 100 ? 6.118 9.628 13.394 1.00 88.38 100 LEU A N 1
ATOM 800 C CA . LEU A 1 100 ? 6.845 10.685 14.112 1.00 88.38 100 LEU A CA 1
ATOM 801 C C . LEU A 1 100 ? 8.124 11.130 13.394 1.00 88.38 100 LEU A C 1
ATOM 803 O O . LEU A 1 100 ? 8.520 12.283 13.531 1.00 88.38 100 LEU A O 1
ATOM 807 N N . LEU A 1 101 ? 8.749 10.239 12.621 1.00 88.19 101 LEU A N 1
ATOM 808 C CA . LEU A 1 101 ? 9.980 10.540 11.894 1.00 88.19 101 LEU A CA 1
ATOM 809 C C . LEU A 1 101 ? 9.700 11.383 10.648 1.00 88.19 101 LEU A C 1
ATOM 811 O O . LEU A 1 101 ? 10.434 12.320 10.348 1.00 88.19 101 LEU A O 1
ATOM 815 N N . THR A 1 102 ? 8.648 11.037 9.907 1.00 89.56 102 THR A N 1
ATOM 816 C CA . THR A 1 102 ? 8.361 11.649 8.600 1.00 89.56 102 THR A CA 1
ATOM 817 C C . THR A 1 102 ? 7.240 12.683 8.648 1.00 89.56 102 THR A C 1
ATOM 819 O O . THR A 1 102 ? 7.059 13.451 7.706 1.00 89.56 102 THR A O 1
ATOM 822 N N . GLY A 1 103 ? 6.462 12.710 9.732 1.00 91.44 103 GLY A N 1
ATOM 823 C CA . GLY A 1 103 ? 5.276 13.549 9.894 1.00 91.44 103 GLY A CA 1
ATOM 824 C C . GLY A 1 103 ? 4.060 13.090 9.082 1.00 91.44 103 GLY A C 1
ATOM 825 O O . GLY A 1 103 ? 2.999 13.709 9.192 1.00 91.44 103 GLY A O 1
ATOM 826 N N . SER A 1 104 ? 4.189 12.028 8.281 1.00 91.25 104 SER A N 1
ATOM 827 C CA . SER A 1 104 ? 3.118 11.525 7.420 1.00 91.25 104 SER A CA 1
ATOM 828 C C . SER A 1 104 ? 1.978 10.889 8.222 1.00 91.25 104 SER A C 1
ATOM 830 O O . SER A 1 104 ? 2.164 10.389 9.331 1.00 91.25 104 SER A O 1
ATOM 832 N N . THR A 1 105 ? 0.765 10.958 7.669 1.00 94.94 105 THR A N 1
ATOM 833 C CA . THR A 1 105 ? -0.417 10.280 8.217 1.00 94.94 105 THR A CA 1
ATOM 834 C C . THR A 1 105 ? -0.695 9.036 7.390 1.00 94.94 105 THR A C 1
ATOM 836 O O . THR A 1 105 ? -1.002 9.132 6.200 1.00 94.94 105 THR A O 1
ATOM 839 N N . GLU A 1 106 ? -0.601 7.884 8.033 1.00 95.31 106 GLU A N 1
ATOM 840 C CA . GLU A 1 106 ? -0.717 6.568 7.422 1.00 95.31 106 GLU A CA 1
ATOM 841 C C . GLU A 1 106 ? -1.974 5.857 7.932 1.00 95.31 106 GLU A C 1
ATOM 843 O O . GLU A 1 106 ? -2.422 6.067 9.058 1.00 95.31 106 GLU A O 1
ATOM 848 N N . THR A 1 107 ? -2.552 5.016 7.082 1.00 96.94 107 THR A N 1
ATOM 849 C CA . THR A 1 107 ? -3.600 4.056 7.426 1.00 96.94 107 THR A CA 1
ATOM 850 C C . THR A 1 107 ? -2.956 2.678 7.545 1.00 96.94 107 THR A C 1
ATOM 852 O O . THR A 1 107 ? -2.388 2.164 6.578 1.00 96.94 107 THR A O 1
ATOM 855 N N . VAL A 1 108 ? -2.987 2.102 8.744 1.00 97.62 108 VAL A N 1
ATOM 856 C CA . VAL A 1 108 ? -2.202 0.920 9.113 1.00 97.62 108 VAL A CA 1
ATOM 857 C C . VAL A 1 108 ? -3.126 -0.242 9.446 1.00 97.62 108 VAL A C 1
ATOM 859 O O . VAL A 1 108 ? -3.898 -0.175 10.400 1.00 97.62 108 VAL A O 1
ATOM 862 N N . PHE A 1 109 ? -3.017 -1.317 8.674 1.00 98.12 109 PHE A N 1
ATOM 863 C CA . PHE A 1 109 ? -3.734 -2.568 8.913 1.00 98.12 109 PHE A CA 1
ATOM 864 C C . PHE A 1 109 ? -2.893 -3.485 9.800 1.00 98.12 109 PHE A C 1
ATOM 866 O O . PHE A 1 109 ? -1.664 -3.524 9.670 1.00 98.12 109 PHE A O 1
ATOM 873 N N . LYS A 1 110 ? -3.551 -4.250 10.674 1.00 97.50 110 LYS A N 1
ATOM 874 C CA . LYS A 1 110 ? -2.917 -5.341 11.427 1.00 97.50 110 LYS A CA 1
ATOM 875 C C . LYS A 1 110 ? -3.044 -6.634 10.625 1.00 97.50 110 LYS A C 1
ATOM 877 O O . LYS A 1 110 ? -4.151 -7.040 10.293 1.00 97.50 110 LYS A O 1
ATOM 882 N N . GLY A 1 111 ? -1.919 -7.289 10.365 1.00 97.88 111 GLY A N 1
ATOM 883 C CA . GLY A 1 111 ? -1.858 -8.514 9.577 1.00 97.88 111 GLY A CA 1
ATOM 884 C C . GLY A 1 111 ? -1.939 -8.294 8.066 1.00 97.88 111 GLY A C 1
ATOM 885 O O . GLY A 1 111 ? -1.855 -7.173 7.558 1.00 97.88 111 GLY A O 1
ATOM 886 N N . ASP A 1 112 ? -2.025 -9.416 7.354 1.00 98.38 112 ASP A N 1
ATOM 887 C CA . ASP A 1 112 ? -2.086 -9.461 5.897 1.00 98.38 112 ASP A CA 1
ATOM 888 C C . ASP A 1 112 ? -3.391 -8.847 5.374 1.00 98.38 112 ASP A C 1
ATOM 890 O O . ASP A 1 112 ? -4.455 -9.009 5.969 1.00 98.38 112 ASP A O 1
ATOM 894 N N . VAL A 1 113 ? -3.329 -8.211 4.203 1.00 98.31 113 VAL A N 1
ATOM 895 C CA . VAL A 1 113 ? -4.510 -7.649 3.534 1.00 98.31 113 VAL A CA 1
ATOM 896 C C . VAL A 1 113 ? -4.820 -8.449 2.276 1.00 98.31 113 VAL A C 1
ATOM 898 O O . VAL A 1 113 ? -4.102 -8.369 1.278 1.00 98.31 113 VAL A O 1
ATOM 901 N N . VAL A 1 114 ? -5.912 -9.211 2.313 1.00 98.19 114 VAL A N 1
ATOM 902 C CA . VAL A 1 114 ? -6.449 -9.925 1.145 1.00 98.19 114 VAL A CA 1
ATOM 903 C C . VAL A 1 114 ? -7.154 -8.929 0.229 1.00 98.19 114 VAL A C 1
ATOM 905 O O . VAL A 1 114 ? -8.055 -8.230 0.675 1.00 98.19 114 VAL A O 1
ATOM 908 N N . LEU A 1 115 ? -6.767 -8.864 -1.047 1.00 97.94 115 LEU A N 1
ATOM 909 C CA . LEU A 1 115 ? -7.269 -7.867 -2.006 1.00 97.94 115 LEU A CA 1
ATOM 910 C C . LEU A 1 115 ? -8.504 -8.313 -2.793 1.00 97.94 115 LEU A C 1
ATOM 912 O O . LEU A 1 115 ? -9.109 -7.505 -3.503 1.00 97.94 115 LEU A O 1
ATOM 916 N N . ARG A 1 116 ? -8.879 -9.591 -2.693 1.00 92.12 116 ARG A N 1
ATOM 917 C CA . ARG A 1 116 ? -10.103 -10.109 -3.308 1.00 92.12 116 ARG A CA 1
ATOM 918 C C . ARG A 1 116 ? -11.293 -9.286 -2.798 1.00 92.12 116 ARG A C 1
ATOM 920 O O . ARG A 1 116 ? -11.385 -9.036 -1.605 1.00 92.12 116 ARG A O 1
ATOM 927 N N . GLU A 1 117 ? -12.157 -8.844 -3.711 1.00 92.44 117 GLU A N 1
ATOM 928 C CA . GLU A 1 117 ? -13.352 -8.025 -3.411 1.00 92.44 117 GLU A CA 1
ATOM 929 C C . GLU A 1 117 ? -13.064 -6.589 -2.930 1.00 92.44 117 GLU A C 1
ATOM 931 O O . GLU A 1 117 ? -13.987 -5.848 -2.618 1.00 92.44 117 GLU A O 1
ATOM 936 N N . ARG A 1 118 ? -11.801 -6.139 -2.971 1.00 96.31 118 ARG A N 1
ATOM 937 C CA . ARG A 1 118 ? -11.396 -4.767 -2.604 1.00 96.31 118 ARG A CA 1
ATOM 938 C C . ARG A 1 118 ? -11.107 -3.861 -3.798 1.00 96.31 118 ARG A C 1
ATOM 940 O O . ARG A 1 118 ? -10.391 -2.871 -3.665 1.00 96.31 118 ARG A O 1
ATOM 947 N N . ASN A 1 119 ? -11.601 -4.229 -4.980 1.00 96.94 119 ASN A N 1
ATOM 948 C CA . ASN A 1 119 ? -11.419 -3.474 -6.223 1.00 96.94 119 ASN A CA 1
ATOM 949 C C . ASN A 1 119 ? -9.956 -2.999 -6.450 1.00 96.94 119 ASN A C 1
ATOM 951 O O . ASN A 1 119 ? -9.702 -1.791 -6.513 1.00 96.94 119 ASN A O 1
ATOM 955 N N . PRO A 1 120 ? -8.958 -3.906 -6.477 1.00 98.19 120 PRO A N 1
ATOM 956 C CA . PRO A 1 120 ? -7.557 -3.506 -6.505 1.00 98.19 120 PRO A CA 1
ATOM 957 C C . PRO A 1 120 ? -7.148 -2.905 -7.858 1.00 98.19 120 PRO A C 1
ATOM 959 O O . PRO A 1 120 ? -7.332 -3.513 -8.911 1.00 98.19 120 PRO A O 1
ATOM 962 N N . GLU A 1 121 ? -6.504 -1.741 -7.829 1.00 98.25 121 GLU A N 1
ATOM 963 C CA . GLU A 1 121 ? -5.919 -1.080 -8.994 1.00 98.25 121 GLU A CA 1
ATOM 964 C C . GLU A 1 121 ? -4.403 -1.005 -8.877 1.00 98.25 121 GLU A C 1
ATOM 966 O O . GLU A 1 121 ? -3.848 -0.301 -8.035 1.00 98.25 121 GLU A O 1
ATOM 971 N N . PHE A 1 122 ? -3.717 -1.704 -9.774 1.00 98.19 122 PHE A N 1
ATOM 972 C CA . PHE A 1 122 ? -2.264 -1.790 -9.783 1.00 98.19 122 PHE A CA 1
ATOM 973 C C . PHE A 1 122 ? -1.661 -0.820 -10.795 1.00 98.19 122 PHE A C 1
ATOM 975 O O . PHE A 1 122 ? -1.912 -0.938 -11.996 1.00 98.19 122 PHE A O 1
ATOM 982 N N . ARG A 1 123 ? -0.816 0.107 -10.340 1.00 98.00 123 ARG A N 1
ATOM 983 C CA . ARG A 1 123 ? -0.249 1.157 -11.195 1.00 98.00 123 ARG A CA 1
ATOM 984 C C . ARG A 1 123 ? 1.252 1.316 -10.977 1.00 98.00 123 ARG A C 1
ATOM 986 O O . ARG A 1 123 ? 1.781 1.107 -9.884 1.00 98.00 123 ARG A O 1
ATOM 993 N N . SER A 1 124 ? 1.952 1.707 -12.038 1.00 97.50 124 SER A N 1
ATOM 994 C CA . SER A 1 124 ? 3.288 2.285 -11.901 1.00 97.50 124 SER A CA 1
ATOM 995 C C . SER A 1 124 ? 3.170 3.760 -11.529 1.00 97.50 124 SER A C 1
ATOM 997 O O . SER A 1 124 ? 2.337 4.469 -12.090 1.00 97.50 124 SER A O 1
ATOM 999 N N . ASN A 1 125 ? 4.036 4.225 -10.641 1.00 96.50 125 ASN A N 1
ATOM 1000 C CA . ASN A 1 125 ? 4.225 5.633 -10.335 1.00 96.50 125 ASN A CA 1
ATOM 1001 C C . ASN A 1 125 ? 5.385 6.160 -11.184 1.00 96.50 125 ASN A C 1
ATOM 1003 O O . ASN A 1 125 ? 6.540 5.811 -10.935 1.00 96.50 125 ASN A O 1
ATOM 1007 N N . ARG A 1 126 ? 5.071 6.907 -12.239 1.00 84.62 126 ARG A N 1
ATOM 1008 C CA . ARG A 1 126 ? 6.037 7.466 -13.188 1.00 84.62 126 ARG A CA 1
ATOM 1009 C C . ARG A 1 126 ? 5.675 8.914 -13.481 1.00 84.62 126 ARG A C 1
ATOM 1011 O O . ARG A 1 126 ? 4.457 9.219 -13.512 1.00 84.62 126 ARG A O 1
#

Sequence (126 aa):
MNPVKIISDHISNFLILLHNPAFPKTVRVRHFTNRKGMECIKEAGIIRAGDQNRVFTVRARGKPGSPRDVERQLGIRRGRGNYYVEFDASADEFEIVKNLLTGSTETVFKGDVVLRERNPEFRSNR

Radius of gyration: 19.23 Å; chains: 1; bounding box: 68×27×27 Å

Foldseek 3Di:
DDPVVVVVVVVVVVVCVPDDPPDFDKFKKKAFAAPVQLVVCVVVLKDFCPDPQKGKIGGDDPADDALVVCCQQVVNDPRRSFKMKIWIDGPVQWDFDQDPVRRDTITMGHHMGRRVVGPIDIDTRD

pLDDT: mean 86.77, std 19.06, range [38.5, 98.69]

InterPro domains:
  IPR028920 Tox-ART-HYD1 domain [PF15633] (29-116)